Protein AF-A0A519KNA2-F1 (afdb_monomer_lite)

Sequence (52 aa):
FLAAGQARGLTVVDGLAMLIGQARPSFQALFGVPVPAVEVRAAVLRRLGEVA

Foldseek 3Di:
DQVVCVVVVHDDDDPVNVVVVVCQVVCCVVVVDGDDPDPVVVVVCVVVVVPD

Secondary structure (DSSP, 8-state):
-HHHHHHTT-----HHHHHHHHHHHHHHHHHSSPPPS--HHHHHHHHHT---

Radius of gyration: 14.09 Å; chains: 1; bounding box: 33×19×31 Å

Structure (mmCIF, N/CA/C/O backbone):
data_AF-A0A519KNA2-F1
#
_entry.id   AF-A0A519KNA2-F1
#
loop_
_atom_site.group_PDB
_atom_site.id
_atom_site.type_symbol
_atom_site.label_atom_id
_atom_site.label_alt_id
_atom_site.label_comp_id
_atom_site.label_as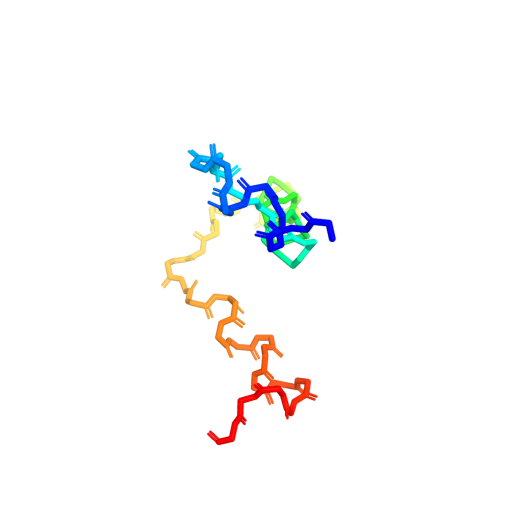ym_id
_atom_site.label_entity_id
_atom_site.label_seq_id
_atom_site.pdbx_PDB_ins_code
_atom_site.Cartn_x
_atom_site.Cartn_y
_atom_site.Cartn_z
_atom_site.occupancy
_atom_site.B_iso_or_equiv
_atom_site.auth_seq_id
_atom_site.auth_comp_id
_atom_site.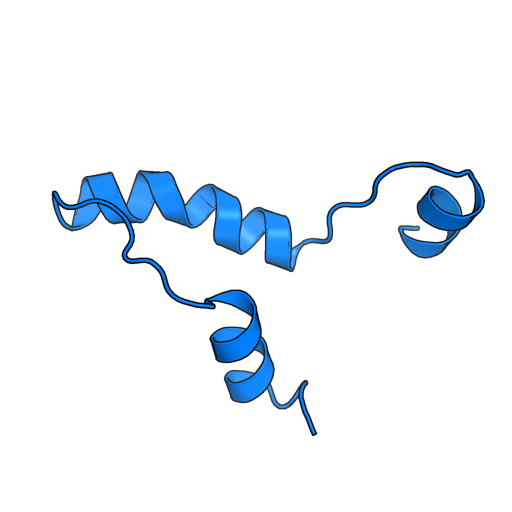auth_asym_id
_atom_site.auth_atom_id
_atom_site.pdbx_PDB_model_num
ATOM 1 N N . PHE A 1 1 ? 12.690 1.743 -14.135 1.00 91.44 1 PHE A N 1
ATOM 2 C CA . PHE A 1 1 ? 13.231 2.078 -12.799 1.00 91.44 1 PHE A CA 1
ATO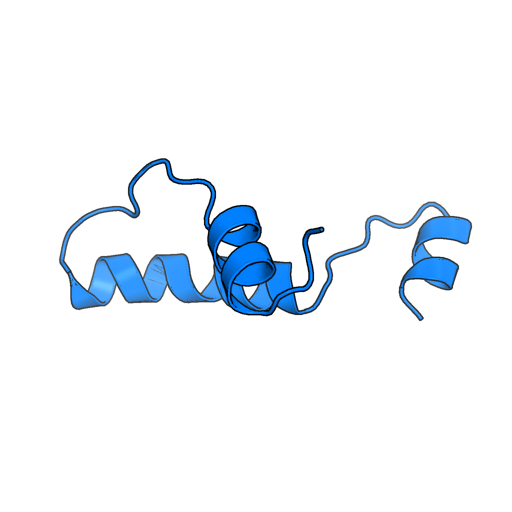M 3 C C . PHE A 1 1 ? 13.104 0.906 -11.826 1.00 91.44 1 PHE A C 1
ATOM 5 O O . PHE A 1 1 ? 14.129 0.323 -11.504 1.00 91.44 1 PHE A O 1
ATOM 12 N N . LEU A 1 2 ? 11.890 0.489 -11.432 1.00 96.50 2 LEU A N 1
ATOM 13 C CA . LEU A 1 2 ? 11.694 -0.617 -10.474 1.00 96.50 2 LEU A CA 1
ATOM 14 C C . LEU A 1 2 ? 12.324 -1.940 -10.940 1.00 96.50 2 LEU A C 1
ATOM 16 O O . LEU A 1 2 ? 13.111 -2.523 -10.207 1.00 96.50 2 LEU A O 1
ATOM 20 N N . ALA A 1 3 ? 12.092 -2.345 -12.194 1.00 97.12 3 ALA A N 1
ATOM 21 C CA . ALA A 1 3 ? 12.711 -3.548 -12.762 1.00 97.12 3 ALA A CA 1
ATOM 22 C C . ALA A 1 3 ? 14.253 -3.527 -12.696 1.00 97.12 3 ALA A C 1
ATOM 24 O O . ALA A 1 3 ? 14.877 -4.540 -12.405 1.00 97.12 3 ALA A O 1
ATOM 25 N N . ALA A 1 4 ? 14.875 -2.360 -12.895 1.00 97.69 4 ALA A N 1
ATOM 26 C CA . ALA A 1 4 ? 16.326 -2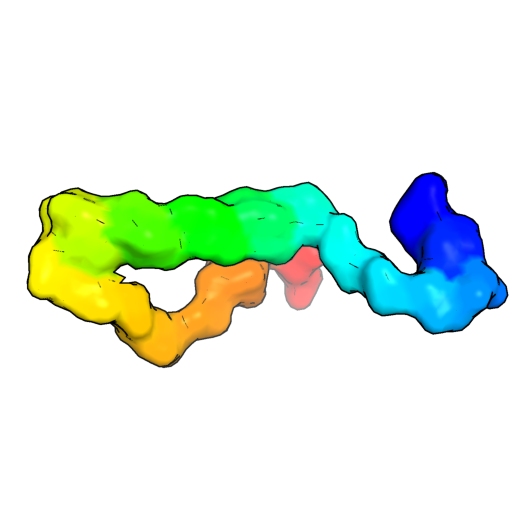.209 -12.782 1.00 97.69 4 ALA A CA 1
ATOM 27 C C . ALA A 1 4 ? 16.813 -2.302 -11.324 1.00 97.69 4 ALA A C 1
ATOM 29 O O . ALA A 1 4 ? 17.894 -2.825 -11.075 1.00 97.69 4 ALA A O 1
ATOM 30 N N . GLY A 1 5 ? 16.025 -1.822 -10.356 1.00 97.50 5 GLY A N 1
ATOM 31 C CA . GLY A 1 5 ? 16.309 -2.012 -8.930 1.00 97.50 5 GLY A CA 1
ATOM 32 C C . GLY A 1 5 ? 16.232 -3.485 -8.530 1.00 97.50 5 GLY A C 1
ATOM 33 O O . GLY A 1 5 ? 17.156 -4.003 -7.907 1.00 97.50 5 GLY A O 1
ATOM 34 N N . GLN A 1 6 ? 15.191 -4.182 -8.987 1.00 97.31 6 GLN A N 1
ATOM 35 C CA . GLN A 1 6 ? 15.027 -5.615 -8.756 1.00 97.31 6 GLN A CA 1
ATOM 36 C C . GLN A 1 6 ? 16.154 -6.436 -9.401 1.00 97.31 6 GLN A C 1
ATOM 38 O O . GLN A 1 6 ? 16.711 -7.317 -8.753 1.00 97.31 6 GLN A O 1
ATOM 43 N N . ALA A 1 7 ? 16.563 -6.102 -10.632 1.00 98.25 7 ALA A N 1
ATOM 44 C CA . ALA A 1 7 ? 17.698 -6.740 -11.310 1.00 98.25 7 ALA A CA 1
ATOM 45 C C . ALA A 1 7 ? 19.034 -6.560 -10.564 1.00 98.25 7 ALA A C 1
ATOM 47 O O . ALA A 1 7 ? 19.963 -7.339 -10.753 1.00 98.25 7 ALA A O 1
ATOM 48 N N . ARG A 1 8 ? 19.131 -5.547 -9.695 1.00 97.94 8 ARG A N 1
ATOM 49 C CA . ARG A 1 8 ? 20.283 -5.292 -8.819 1.00 97.94 8 ARG A CA 1
ATOM 50 C C . ARG A 1 8 ? 20.136 -5.919 -7.426 1.00 97.94 8 ARG A C 1
ATOM 52 O O . ARG A 1 8 ? 20.949 -5.628 -6.555 1.00 97.94 8 ARG A O 1
ATOM 59 N N . GLY A 1 9 ? 19.106 -6.738 -7.199 1.00 98.06 9 GLY A N 1
ATOM 60 C CA . GLY A 1 9 ? 18.835 -7.382 -5.911 1.00 98.06 9 GLY A CA 1
ATOM 61 C C . GLY A 1 9 ? 18.252 -6.450 -4.846 1.00 98.06 9 GLY A C 1
ATOM 62 O O . GLY A 1 9 ? 18.265 -6.794 -3.667 1.00 98.06 9 GLY A O 1
ATOM 63 N N . LEU A 1 10 ? 17.753 -5.270 -5.228 1.00 98.25 10 LEU A N 1
ATOM 64 C CA . LEU A 1 10 ? 17.110 -4.351 -4.291 1.00 98.25 10 LEU A CA 1
ATOM 65 C C . LEU A 1 10 ? 15.651 -4.755 -4.064 1.00 98.25 10 LEU A C 1
ATOM 67 O O . LEU A 1 10 ? 14.932 -5.083 -5.011 1.00 98.25 10 LEU A O 1
ATOM 71 N N . THR A 1 11 ? 15.187 -4.642 -2.821 1.00 96.75 11 THR A N 1
ATOM 72 C CA . THR A 1 11 ? 13.755 -4.691 -2.510 1.00 96.75 11 THR A CA 1
ATOM 73 C C . THR A 1 11 ? 13.062 -3.496 -3.154 1.00 96.75 11 THR A C 1
ATOM 75 O O . THR A 1 11 ? 13.445 -2.349 -2.923 1.00 96.75 11 THR A O 1
ATOM 78 N N . VAL A 1 12 ? 12.031 -3.760 -3.954 1.00 96.62 12 VAL A N 1
ATOM 79 C CA . VAL A 1 12 ? 11.248 -2.723 -4.632 1.00 96.62 12 VAL A CA 1
ATOM 80 C C . VAL A 1 12 ? 9.886 -2.558 -3.973 1.00 96.62 12 VAL A C 1
ATOM 82 O O . VAL A 1 12 ? 9.251 -3.531 -3.576 1.00 96.62 12 VAL A O 1
ATOM 85 N N . VAL A 1 13 ? 9.428 -1.312 -3.892 1.00 94.88 13 VAL A N 1
ATOM 86 C CA . VAL A 1 13 ? 8.075 -0.950 -3.467 1.00 94.88 13 VAL A CA 1
ATOM 87 C C . VAL A 1 13 ? 7.472 -0.118 -4.592 1.00 94.88 13 VAL A C 1
ATOM 89 O O . VAL A 1 13 ? 8.068 0.875 -5.010 1.00 94.88 13 VAL A O 1
ATOM 92 N N . ASP A 1 14 ? 6.334 -0.558 -5.133 1.00 95.75 14 ASP A N 1
ATOM 93 C CA . ASP A 1 14 ? 5.621 0.179 -6.178 1.00 95.75 14 ASP A CA 1
ATOM 94 C C . ASP A 1 14 ? 4.735 1.294 -5.586 1.00 95.75 14 ASP A C 1
ATOM 96 O O . ASP A 1 14 ? 4.497 1.371 -4.376 1.00 95.75 14 ASP A O 1
ATOM 100 N N . GLY A 1 15 ? 4.249 2.189 -6.450 1.00 95.06 15 GLY A N 1
ATOM 101 C CA . GLY A 1 15 ? 3.425 3.320 -6.019 1.00 95.06 15 GLY A CA 1
ATOM 102 C C . GLY A 1 15 ? 2.089 2.903 -5.395 1.00 95.06 15 GLY A C 1
ATOM 103 O O . GLY A 1 15 ? 1.603 3.579 -4.490 1.00 95.06 15 GLY A O 1
ATOM 104 N N . LEU A 1 16 ? 1.511 1.774 -5.818 1.00 95.81 16 LEU A N 1
ATOM 105 C CA . LEU A 1 16 ? 0.257 1.275 -5.252 1.00 95.81 16 LEU A CA 1
ATOM 106 C C . LEU A 1 16 ? 0.471 0.737 -3.830 1.00 95.81 16 LEU A C 1
ATOM 108 O O . LEU A 1 16 ? -0.348 0.987 -2.946 1.00 95.81 16 LEU A O 1
ATOM 112 N N . ALA A 1 17 ? 1.584 0.049 -3.582 1.00 95.31 17 ALA A N 1
ATOM 113 C CA . ALA A 1 17 ? 1.979 -0.394 -2.251 1.00 95.31 17 ALA A CA 1
ATOM 114 C C . ALA A 1 17 ? 2.190 0.800 -1.304 1.00 95.31 17 ALA A C 1
ATOM 116 O O . ALA A 1 17 ? 1.696 0.767 -0.175 1.00 95.31 17 ALA A O 1
ATOM 117 N N . MET A 1 18 ? 2.834 1.878 -1.773 1.00 96.44 18 MET A N 1
ATOM 118 C CA . MET A 1 18 ? 2.943 3.130 -1.007 1.00 96.44 18 MET A CA 1
ATOM 119 C C . MET A 1 18 ? 1.565 3.732 -0.696 1.00 96.44 18 MET A C 1
ATOM 121 O O . MET A 1 18 ? 1.276 4.028 0.464 1.00 96.44 18 MET A O 1
ATOM 125 N N . LEU A 1 19 ? 0.698 3.856 -1.708 1.00 96.38 19 LEU A N 1
ATOM 126 C CA . LEU A 1 19 ? -0.645 4.431 -1.574 1.00 96.38 19 LEU A CA 1
ATOM 127 C C . LEU A 1 19 ? -1.523 3.655 -0.579 1.00 96.38 19 LEU A C 1
ATOM 129 O O . LEU A 1 19 ? -2.240 4.250 0.224 1.00 96.38 19 LEU A O 1
ATOM 133 N N . ILE A 1 20 ? -1.459 2.324 -0.598 1.00 94.88 20 ILE A N 1
ATOM 134 C CA . ILE A 1 20 ? -2.189 1.484 0.360 1.00 94.88 20 ILE A CA 1
ATOM 135 C C . ILE A 1 20 ? -1.580 1.618 1.760 1.00 94.88 20 ILE A C 1
ATOM 137 O O . ILE A 1 20 ? -2.313 1.734 2.742 1.00 94.88 20 ILE A O 1
ATOM 141 N N . GLY A 1 21 ? -0.248 1.618 1.865 1.00 93.38 21 GLY A N 1
ATOM 142 C CA . GLY A 1 21 ? 0.461 1.736 3.138 1.00 93.38 21 GLY A CA 1
ATOM 143 C C . GLY A 1 21 ? 0.119 3.028 3.880 1.00 93.38 21 GLY A C 1
ATOM 144 O O . GLY A 1 21 ? -0.251 2.978 5.054 1.00 93.38 21 GLY A O 1
ATOM 145 N N . GLN A 1 22 ? 0.159 4.169 3.188 1.00 95.31 22 GLN A N 1
ATOM 146 C CA . GLN A 1 22 ? -0.145 5.475 3.785 1.00 95.31 22 GLN A CA 1
ATOM 147 C C . GLN A 1 22 ? -1.620 5.628 4.192 1.00 95.31 22 GLN A C 1
ATOM 149 O O . GLN A 1 22 ? -1.920 6.363 5.127 1.00 95.31 22 GLN A O 1
ATOM 154 N N . ALA A 1 23 ? -2.544 4.913 3.541 1.00 95.44 23 ALA A N 1
ATOM 155 C CA . ALA A 1 23 ? -3.966 4.973 3.879 1.00 95.44 23 ALA A CA 1
ATOM 156 C C . ALA A 1 23 ? -4.291 4.295 5.222 1.00 95.44 23 ALA A C 1
ATOM 158 O O . ALA A 1 23 ? -5.318 4.601 5.826 1.00 95.44 23 ALA A O 1
ATOM 159 N N . ARG A 1 24 ? -3.430 3.393 5.716 1.00 93.50 24 ARG A N 1
ATOM 160 C CA . ARG A 1 24 ? -3.663 2.658 6.970 1.00 93.50 24 ARG A CA 1
ATOM 161 C C . ARG A 1 24 ? -3.797 3.564 8.203 1.00 93.50 24 ARG A C 1
ATOM 163 O O . ARG A 1 24 ? -4.825 3.456 8.872 1.00 93.50 24 ARG A O 1
ATOM 170 N N . PRO A 1 25 ? -2.835 4.455 8.523 1.00 95.31 25 PRO A N 1
ATOM 171 C CA . PRO A 1 25 ? -2.992 5.372 9.652 1.00 95.31 25 PRO A CA 1
ATOM 172 C C . PRO A 1 25 ? -4.186 6.319 9.467 1.00 95.31 25 PRO A C 1
ATOM 174 O O . PRO A 1 25 ? -4.904 6.585 10.429 1.00 95.31 25 PRO A O 1
ATOM 177 N N . SER A 1 26 ? -4.458 6.775 8.237 1.00 96.12 26 SER A N 1
ATOM 178 C CA . SER A 1 26 ? -5.626 7.616 7.943 1.00 96.12 26 SER A CA 1
ATOM 179 C C . SER A 1 26 ? -6.948 6.894 8.201 1.00 96.12 26 SER A C 1
ATOM 181 O O . SER A 1 26 ? -7.855 7.488 8.771 1.00 96.12 26 SER A O 1
ATOM 183 N N . PHE A 1 27 ? -7.064 5.614 7.837 1.00 96.44 27 PHE A N 1
ATOM 184 C CA . PHE A 1 27 ? -8.259 4.814 8.112 1.00 96.44 27 PHE A CA 1
ATOM 185 C C . PHE A 1 27 ? -8.539 4.738 9.615 1.00 96.44 27 PHE A C 1
ATOM 187 O O . PHE A 1 27 ? -9.655 5.010 10.049 1.00 96.44 27 PHE A O 1
ATOM 194 N N . GLN A 1 28 ? -7.517 4.445 10.423 1.00 96.62 28 GLN A N 1
ATOM 195 C CA . GLN A 1 28 ? -7.682 4.399 11.874 1.00 96.62 28 GLN A CA 1
ATOM 196 C C . GLN A 1 28 ? -8.069 5.764 12.457 1.00 96.62 28 GLN A C 1
ATOM 198 O O . GLN A 1 28 ? -8.944 5.827 13.318 1.00 96.62 28 GLN A O 1
ATOM 203 N N . ALA A 1 29 ? -7.468 6.852 11.968 1.00 97.31 29 ALA A N 1
ATOM 204 C CA . ALA A 1 29 ? -7.808 8.204 12.405 1.00 97.31 29 ALA A CA 1
ATOM 205 C C . ALA A 1 29 ? -9.252 8.605 12.045 1.00 97.31 29 ALA A C 1
ATOM 207 O O . ALA A 1 29 ? -9.908 9.282 12.831 1.00 97.31 29 ALA A O 1
ATOM 208 N N . LEU A 1 30 ? -9.752 8.184 10.878 1.00 98.12 30 LEU A N 1
ATOM 209 C CA . LEU A 1 30 ? -11.087 8.543 10.386 1.00 98.12 30 LEU A CA 1
ATOM 210 C C . LEU A 1 30 ? -12.204 7.688 10.992 1.00 98.12 30 LEU A C 1
ATOM 212 O O . LEU A 1 30 ? -13.279 8.207 11.278 1.00 98.12 30 LEU A O 1
ATOM 216 N N . PHE A 1 31 ? -11.970 6.387 11.166 1.00 97.12 31 PHE A N 1
ATOM 217 C CA . PHE A 1 31 ? -13.010 5.435 11.572 1.00 97.12 31 PHE A CA 1
ATOM 218 C C . PHE A 1 31 ? -12.886 4.972 13.028 1.00 97.12 31 PHE A C 1
ATOM 220 O O . PHE A 1 31 ? -13.767 4.271 13.519 1.00 97.12 31 PHE A O 1
ATOM 227 N N . GLY A 1 32 ? -11.804 5.330 13.725 1.00 97.81 32 GLY A N 1
ATOM 228 C CA . GLY A 1 32 ? -11.584 4.966 15.128 1.00 97.81 32 GLY A CA 1
ATOM 229 C C . GLY A 1 32 ? -11.315 3.476 15.365 1.00 97.81 32 GLY A C 1
ATOM 230 O O . GLY A 1 32 ? -11.270 3.037 16.511 1.00 97.81 32 GLY A O 1
ATOM 231 N N . VAL A 1 33 ? -11.128 2.689 14.303 1.00 96.62 33 VAL A N 1
ATOM 232 C CA . VAL A 1 33 ? -10.905 1.238 14.355 1.00 96.62 33 VAL A CA 1
ATOM 233 C C . VAL A 1 33 ? -9.702 0.849 13.490 1.00 96.62 33 VAL A C 1
ATOM 235 O O . VAL A 1 33 ? -9.411 1.532 12.503 1.00 96.62 33 VAL A O 1
ATOM 238 N N . PRO A 1 34 ? -8.969 -0.228 13.829 1.00 93.19 34 PRO A N 1
ATOM 239 C CA . PRO A 1 34 ? -7.869 -0.698 12.996 1.00 93.19 34 PRO A CA 1
ATOM 240 C C . PRO A 1 34 ? -8.370 -1.134 11.614 1.00 93.19 34 PRO A C 1
ATOM 242 O O . PRO A 1 34 ? -9.518 -1.546 11.443 1.00 93.19 34 PRO A O 1
ATOM 245 N N . VAL A 1 35 ? -7.479 -1.085 10.622 1.00 93.50 35 VAL A N 1
ATOM 246 C CA . VAL A 1 35 ? -7.774 -1.605 9.281 1.00 93.50 35 VAL A CA 1
ATOM 247 C C . VAL A 1 35 ? -8.074 -3.106 9.385 1.00 93.50 35 VAL A C 1
ATOM 249 O O . VAL A 1 35 ? -7.239 -3.837 9.928 1.00 93.50 35 VAL A O 1
ATOM 252 N N . PRO A 1 36 ? -9.214 -3.592 8.863 1.00 92.62 36 PRO A N 1
ATOM 253 C CA . PRO A 1 36 ? -9.521 -5.016 8.872 1.00 92.62 36 PRO A CA 1
ATOM 254 C C . PRO A 1 36 ? -8.511 -5.805 8.026 1.00 92.62 36 PRO A C 1
ATOM 256 O O . PRO A 1 36 ? -7.873 -5.269 7.118 1.00 92.62 36 PRO A O 1
ATOM 259 N N . ALA A 1 37 ? -8.373 -7.100 8.306 1.00 91.94 37 ALA A N 1
ATOM 260 C CA . ALA A 1 37 ? -7.527 -7.995 7.521 1.00 91.94 37 ALA A CA 1
ATOM 261 C C . ALA A 1 37 ? -8.174 -8.276 6.151 1.00 91.94 37 ALA A C 1
ATOM 263 O O . ALA A 1 37 ? -8.907 -9.247 5.983 1.00 91.94 37 ALA A O 1
ATOM 264 N N . VAL A 1 38 ? -7.942 -7.385 5.183 1.00 92.12 38 VAL A N 1
ATOM 265 C CA . VAL A 1 38 ? -8.476 -7.476 3.817 1.00 92.12 38 VAL A CA 1
ATOM 266 C C . VAL A 1 38 ? -7.382 -7.263 2.770 1.00 92.12 38 VAL A C 1
ATOM 268 O O . VAL A 1 38 ? -6.502 -6.414 2.927 1.00 92.12 38 VAL A O 1
ATOM 271 N N . GLU A 1 39 ? -7.481 -7.993 1.657 1.00 94.00 39 GLU A N 1
ATOM 272 C CA . GLU A 1 39 ? -6.560 -7.897 0.516 1.00 94.00 39 GLU A CA 1
ATOM 273 C C . GLU A 1 39 ? -6.857 -6.663 -0.356 1.00 94.00 39 GLU A C 1
ATOM 275 O O . GLU A 1 39 ? -7.396 -6.753 -1.465 1.00 94.00 39 GLU A O 1
ATOM 280 N N . VAL A 1 40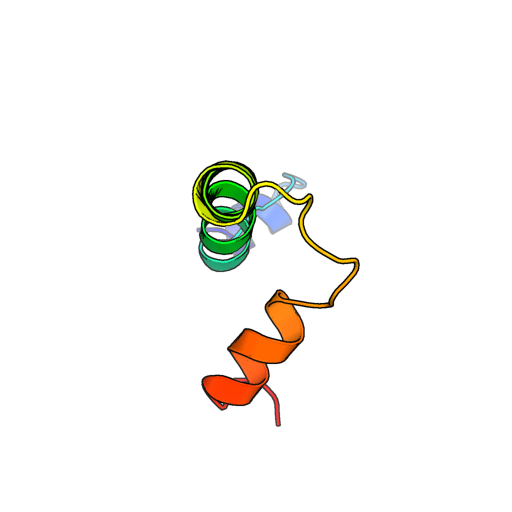 ? -6.504 -5.478 0.157 1.00 94.75 40 VAL A N 1
ATOM 281 C CA . VAL A 1 40 ? -6.780 -4.180 -0.492 1.00 94.75 40 VAL A CA 1
ATOM 282 C C . VAL A 1 40 ? -6.186 -4.108 -1.900 1.00 94.75 40 VAL A C 1
ATOM 284 O O . VAL A 1 40 ? -6.867 -3.666 -2.824 1.00 94.75 40 VAL A O 1
ATOM 287 N N . ARG A 1 41 ? -4.942 -4.572 -2.097 1.00 95.38 41 ARG A N 1
ATOM 288 C CA . ARG A 1 41 ? -4.269 -4.500 -3.407 1.00 95.38 41 ARG A CA 1
ATOM 289 C C . ARG A 1 41 ? -5.054 -5.258 -4.475 1.00 95.38 41 ARG A C 1
ATOM 291 O O . ARG A 1 41 ? -5.312 -4.711 -5.542 1.00 95.38 41 ARG A O 1
ATOM 298 N N . ALA A 1 42 ? -5.486 -6.479 -4.166 1.00 95.31 42 ALA A N 1
ATOM 299 C CA . ALA A 1 42 ? -6.284 -7.288 -5.082 1.00 95.31 42 ALA A CA 1
ATOM 300 C C . ALA A 1 42 ? -7.645 -6.640 -5.387 1.00 95.31 42 ALA A C 1
ATOM 302 O O . ALA A 1 42 ? -8.107 -6.668 -6.527 1.00 95.31 42 ALA A O 1
ATOM 303 N N . ALA A 1 43 ? -8.290 -6.024 -4.391 1.00 94.38 43 ALA A N 1
ATOM 304 C CA . ALA A 1 43 ? -9.538 -5.292 -4.601 1.00 94.38 43 ALA A CA 1
ATOM 305 C C . ALA A 1 43 ? -9.362 -4.088 -5.547 1.00 94.38 43 ALA A C 1
ATOM 307 O O . ALA A 1 43 ? -10.174 -3.911 -6.456 1.00 94.38 43 ALA A O 1
ATOM 308 N N . VAL A 1 44 ? -8.287 -3.309 -5.381 1.00 95.25 44 VAL A N 1
ATOM 309 C CA . VAL A 1 44 ? -7.989 -2.149 -6.236 1.00 95.25 44 VAL A CA 1
ATOM 310 C C . VAL A 1 44 ? -7.695 -2.578 -7.670 1.00 95.25 44 VAL A C 1
ATOM 312 O O . VAL A 1 44 ? -8.321 -2.059 -8.589 1.00 95.25 44 VAL A O 1
ATOM 315 N N . LEU A 1 45 ? -6.809 -3.555 -7.878 1.00 96.38 45 LEU A N 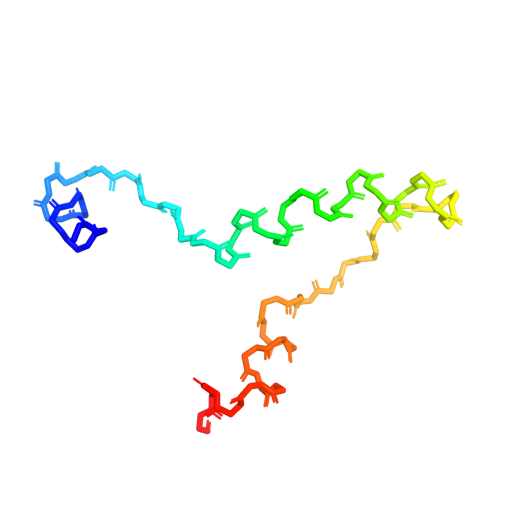1
ATOM 316 C CA . LEU A 1 45 ? -6.443 -3.987 -9.230 1.00 96.38 45 LEU A CA 1
ATOM 317 C C . LEU A 1 45 ? -7.645 -4.557 -9.995 1.00 96.38 45 LEU A C 1
ATOM 319 O O . LEU A 1 45 ? -7.833 -4.232 -11.165 1.00 96.38 45 LEU A O 1
ATOM 323 N N . ARG A 1 46 ? -8.513 -5.338 -9.329 1.00 95.88 46 ARG A N 1
ATOM 324 C CA . ARG A 1 46 ? -9.775 -5.800 -9.936 1.00 95.88 46 ARG A CA 1
ATOM 325 C C . ARG A 1 46 ? -10.661 -4.632 -10.348 1.00 95.88 46 ARG A C 1
ATOM 327 O O . ARG A 1 46 ? -11.281 -4.673 -11.404 1.00 95.88 46 ARG A O 1
ATOM 334 N N . ARG A 1 47 ? -10.722 -3.576 -9.531 1.00 95.06 47 ARG A N 1
ATOM 335 C CA . ARG A 1 47 ? -11.528 -2.392 -9.841 1.00 95.06 47 ARG A CA 1
ATOM 336 C C . ARG A 1 47 ? -10.966 -1.583 -11.012 1.00 95.06 47 ARG A C 1
ATOM 338 O O . ARG A 1 47 ? -11.757 -0.995 -11.744 1.00 95.06 47 ARG A O 1
ATOM 345 N N . LEU A 1 48 ? -9.645 -1.565 -11.177 1.00 94.38 48 LEU A N 1
ATOM 346 C CA . LEU A 1 48 ? -8.953 -0.897 -12.282 1.00 94.38 48 LEU A CA 1
ATOM 347 C C . LEU A 1 48 ? -8.958 -1.711 -13.588 1.00 94.38 48 LEU A C 1
ATOM 349 O O . LEU A 1 48 ? -8.582 -1.178 -14.625 1.00 94.38 48 LEU A O 1
ATOM 353 N N . GLY A 1 49 ? -9.388 -2.978 -13.556 1.00 93.06 49 GLY A N 1
ATOM 354 C CA . GLY A 1 49 ? -9.294 -3.881 -14.708 1.00 93.06 49 GLY A CA 1
ATOM 355 C C . GLY A 1 49 ? -7.867 -4.368 -14.984 1.00 93.06 49 GLY A C 1
ATOM 356 O O . GLY A 1 49 ? -7.580 -4.845 -16.074 1.00 93.06 49 GLY A O 1
ATOM 357 N N . GLU A 1 50 ? -6.971 -4.256 -14.001 1.00 87.12 50 GLU A N 1
ATOM 358 C CA . GLU A 1 50 ? -5.572 -4.705 -14.089 1.00 87.12 50 GLU A CA 1
ATOM 359 C C . GLU A 1 50 ? -5.382 -6.163 -13.632 1.00 87.12 50 GLU A C 1
ATOM 361 O O . GLU A 1 50 ? -4.264 -6.674 -13.593 1.00 87.12 50 GLU A O 1
ATOM 366 N N . VAL A 1 51 ? -6.476 -6.846 -13.285 1.00 72.50 51 VAL A N 1
ATOM 367 C CA . VAL A 1 51 ? -6.517 -8.298 -13.076 1.00 72.50 51 VAL A CA 1
ATOM 368 C C . VAL A 1 51 ? -7.487 -8.872 -14.103 1.00 72.50 51 VAL A C 1
ATOM 370 O O . VAL A 1 51 ? -8.655 -8.478 -14.099 1.00 72.50 51 VAL A O 1
ATOM 373 N N . ALA A 1 52 ? -6.983 -9.745 -14.980 1.00 56.59 52 ALA A N 1
ATOM 374 C CA . ALA A 1 52 ? -7.791 -10.549 -15.898 1.00 56.59 52 ALA A CA 1
ATOM 375 C C . ALA A 1 52 ? -8.550 -11.655 -15.153 1.00 56.59 52 ALA A C 1
ATOM 377 O O . ALA A 1 52 ? -7.999 -12.172 -14.151 1.00 56.59 52 ALA A O 1
#

pLDDT: mean 94.24, std 6.48, range [56.59, 98.25]